Protein AF-A0AAV2MZC3-F1 (afdb_monomer_lite)

pLDDT: mean 89.96, std 11.77, range [58.53, 98.69]

Sequence (125 aa):
MEALVAAQRELHGRIARSYENLRKVGTAKMSVALVKSALVNLESKWLKFEEQHERLLLEFSEEVADDEYSTADFVSTVELAYLEHRAKLMELEQALTEATAGAEQRSMRVETTASRRVLPRIQLP

Secondary structure (DSSP, 8-state):
-HHHHHHHHHHHHHHTTHHHHHHTT-GGG--HHHHHHHHHHHHHHHHHHHHHHHHHHHHSHHHHHSSHHHHTTHHHHHHHHHHHHHHHHHHHHHHHHHHHHHHHHHHHHHHHHHTT-PPP-PPP-

Structure (mmCIF, N/CA/C/O backbone):
data_AF-A0AAV2MZC3-F1
#
_entry.id   AF-A0AAV2MZC3-F1
#
loop_
_atom_site.group_PDB
_atom_site.id
_atom_site.type_symbol
_atom_site.label_atom_id
_atom_site.label_alt_id
_atom_site.label_comp_id
_atom_site.label_asym_id
_atom_site.label_entity_id
_atom_site.label_seq_id
_atom_site.pdbx_PDB_ins_code
_atom_site.Cartn_x
_atom_site.Cartn_y
_atom_site.Cartn_z
_atom_site.occupancy
_atom_site.B_iso_or_equiv
_atom_site.auth_seq_id
_atom_site.auth_comp_id
_atom_site.auth_asym_id
_atom_site.auth_atom_id
_atom_site.pdbx_PDB_model_num
ATOM 1 N N . MET A 1 1 ? 18.817 -2.728 -14.752 1.00 88.94 1 MET A N 1
ATOM 2 C CA . MET A 1 1 ? 17.411 -2.405 -15.041 1.00 88.94 1 MET A CA 1
ATOM 3 C C . MET A 1 1 ? 16.424 -3.547 -14.741 1.00 88.94 1 MET A C 1
ATOM 5 O O . MET A 1 1 ? 15.673 -3.414 -13.784 1.00 88.94 1 MET A O 1
ATOM 9 N N . GLU A 1 2 ? 16.448 -4.682 -15.455 1.00 92.12 2 GLU A N 1
ATOM 10 C CA . GLU A 1 2 ? 15.438 -5.772 -15.360 1.00 92.12 2 GLU A CA 1
ATOM 11 C C . GLU A 1 2 ? 15.025 -6.199 -13.942 1.00 92.12 2 GLU A C 1
ATOM 13 O O . GLU A 1 2 ? 13.843 -6.312 -13.620 1.00 92.12 2 GLU A O 1
ATOM 18 N N . ALA A 1 3 ? 15.999 -6.404 -13.050 1.00 94.50 3 ALA A N 1
ATOM 19 C CA . ALA A 1 3 ? 15.721 -6.808 -11.673 1.00 94.50 3 ALA A CA 1
ATOM 20 C C . ALA A 1 3 ? 14.929 -5.747 -10.882 1.00 94.50 3 ALA A C 1
ATOM 22 O O . ALA A 1 3 ? 14.120 -6.102 -10.023 1.00 94.50 3 ALA A O 1
ATOM 23 N N . LEU A 1 4 ? 15.139 -4.456 -11.169 1.00 94.81 4 LEU A N 1
ATOM 24 C CA . LEU A 1 4 ? 14.367 -3.366 -10.568 1.00 94.81 4 LEU A CA 1
ATOM 25 C C . LEU A 1 4 ? 12.944 -3.345 -11.128 1.00 94.81 4 LEU A C 1
ATOM 27 O O . LEU A 1 4 ? 12.004 -3.282 -10.345 1.00 94.81 4 LEU A O 1
ATOM 31 N N . VAL A 1 5 ? 12.764 -3.502 -12.442 1.00 94.56 5 VAL A N 1
ATOM 32 C CA . VAL A 1 5 ? 11.427 -3.579 -13.061 1.00 94.56 5 VAL A CA 1
ATOM 33 C C . VAL A 1 5 ? 10.640 -4.787 -12.528 1.00 94.56 5 VAL A C 1
ATOM 35 O O . VAL A 1 5 ? 9.465 -4.673 -12.178 1.00 94.56 5 VAL A O 1
ATOM 38 N N . ALA A 1 6 ? 11.282 -5.946 -12.368 1.00 95.62 6 ALA A N 1
ATOM 39 C CA . ALA A 1 6 ? 10.659 -7.108 -11.735 1.00 95.62 6 ALA A CA 1
ATOM 40 C C . ALA A 1 6 ? 10.256 -6.830 -10.273 1.00 95.62 6 ALA A C 1
ATOM 42 O O . ALA A 1 6 ? 9.161 -7.206 -9.847 1.00 95.62 6 ALA A O 1
ATOM 43 N N . ALA A 1 7 ? 11.102 -6.128 -9.509 1.00 97.06 7 ALA A N 1
ATOM 44 C CA . ALA A 1 7 ? 10.781 -5.721 -8.142 1.00 97.06 7 ALA A CA 1
ATOM 45 C C . ALA A 1 7 ? 9.589 -4.748 -8.085 1.00 97.06 7 ALA A C 1
ATOM 47 O O . ALA A 1 7 ? 8.752 -4.865 -7.188 1.00 97.06 7 ALA A O 1
ATOM 48 N N . GLN A 1 8 ? 9.470 -3.847 -9.061 1.00 97.44 8 GLN A N 1
ATOM 49 C CA . GLN A 1 8 ? 8.337 -2.932 -9.204 1.00 97.44 8 GLN A CA 1
ATOM 50 C C . GLN A 1 8 ? 7.027 -3.687 -9.474 1.00 97.44 8 GLN A C 1
ATOM 52 O O . GLN A 1 8 ? 6.021 -3.436 -8.807 1.00 97.44 8 GLN A O 1
ATOM 57 N N . ARG A 1 9 ? 7.044 -4.675 -10.382 1.00 96.81 9 ARG A N 1
ATOM 58 C CA . ARG A 1 9 ? 5.890 -5.554 -10.665 1.00 96.81 9 ARG A CA 1
ATOM 59 C C . ARG A 1 9 ? 5.445 -6.340 -9.426 1.00 96.81 9 ARG A C 1
ATOM 61 O O . ARG A 1 9 ? 4.249 -6.431 -9.146 1.00 96.81 9 ARG A O 1
ATOM 68 N N . GLU A 1 10 ? 6.392 -6.841 -8.635 1.00 97.75 10 GLU A N 1
ATOM 69 C CA . GLU A 1 10 ? 6.086 -7.508 -7.363 1.00 97.75 10 GLU A CA 1
ATOM 70 C C . GLU A 1 10 ? 5.493 -6.535 -6.329 1.00 97.75 10 GLU A C 1
ATOM 72 O O . GLU A 1 10 ? 4.509 -6.861 -5.659 1.00 97.75 10 GLU A O 1
ATOM 77 N N . LEU A 1 11 ? 6.043 -5.321 -6.202 1.00 98.31 11 LEU A N 1
ATOM 78 C CA . LEU A 1 11 ? 5.497 -4.297 -5.305 1.00 98.31 11 LEU A CA 1
ATOM 79 C C . LEU A 1 11 ? 4.065 -3.923 -5.682 1.00 98.31 11 LEU A C 1
ATOM 81 O O . LEU A 1 11 ? 3.205 -3.921 -4.798 1.00 98.31 11 LEU A O 1
ATOM 85 N N . HIS A 1 12 ? 3.788 -3.720 -6.970 1.00 98.19 12 HIS A N 1
ATOM 86 C CA . HIS A 1 12 ? 2.435 -3.500 -7.470 1.00 98.19 12 HIS A CA 1
ATOM 87 C C . HIS A 1 12 ? 1.492 -4.630 -7.045 1.00 98.19 12 HIS A C 1
ATOM 89 O O . HIS A 1 12 ? 0.477 -4.378 -6.397 1.00 98.19 12 HIS A O 1
ATOM 95 N N . GLY A 1 13 ? 1.858 -5.890 -7.301 1.00 97.81 13 GLY A N 1
ATOM 96 C CA . GLY A 1 13 ? 1.035 -7.037 -6.915 1.00 97.81 13 GLY A CA 1
ATOM 97 C C . GLY A 1 13 ? 0.787 -7.132 -5.404 1.00 97.81 13 GLY A C 1
ATOM 98 O O . GLY A 1 13 ? -0.238 -7.663 -4.968 1.00 97.81 13 GLY A O 1
ATOM 99 N N . ARG A 1 14 ? 1.705 -6.638 -4.568 1.00 98.00 14 ARG A N 1
ATOM 100 C CA . ARG A 1 14 ? 1.520 -6.575 -3.109 1.00 98.00 14 ARG A CA 1
ATOM 101 C C . ARG A 1 14 ? 0.644 -5.397 -2.684 1.00 98.00 14 ARG A C 1
ATOM 103 O O . ARG A 1 14 ? -0.143 -5.560 -1.752 1.00 98.00 14 ARG A O 1
ATOM 110 N N . ILE A 1 15 ? 0.759 -4.246 -3.344 1.00 98.50 15 ILE A N 1
ATOM 111 C CA . ILE A 1 15 ? -0.107 -3.075 -3.145 1.00 98.50 15 ILE A CA 1
ATOM 112 C C . ILE A 1 15 ? -1.552 -3.444 -3.508 1.00 98.50 15 ILE A C 1
ATOM 114 O O . ILE A 1 15 ? -2.408 -3.420 -2.624 1.00 98.50 15 ILE A O 1
ATOM 118 N N . ALA A 1 16 ? -1.770 -3.953 -4.725 1.00 97.62 16 ALA A N 1
ATOM 119 C CA . ALA A 1 16 ? -3.066 -4.315 -5.315 1.00 97.62 16 ALA A CA 1
ATOM 120 C C . ALA A 1 16 ? -3.835 -5.450 -4.600 1.00 97.62 16 ALA A C 1
ATOM 122 O O . ALA A 1 16 ? -4.943 -5.816 -4.977 1.00 97.62 16 ALA A O 1
ATOM 123 N N . ARG A 1 17 ? -3.230 -6.081 -3.586 1.00 97.06 17 ARG A N 1
ATOM 124 C CA . ARG A 1 17 ? -3.863 -7.135 -2.772 1.00 97.06 17 ARG A CA 1
ATOM 125 C C . ARG A 1 17 ? -3.890 -6.792 -1.287 1.00 97.06 17 ARG A C 1
ATOM 127 O O . ARG A 1 17 ? -4.200 -7.658 -0.466 1.00 97.06 17 ARG A O 1
ATOM 134 N N . SER A 1 18 ? -3.499 -5.575 -0.901 1.00 96.50 18 SER A N 1
ATOM 135 C CA . SER A 1 18 ? -3.308 -5.219 0.511 1.00 96.50 18 SER A CA 1
ATOM 136 C C . SER A 1 18 ? -4.608 -5.323 1.311 1.00 96.50 18 SER A C 1
ATOM 138 O O . SER A 1 18 ? -4.615 -5.901 2.400 1.00 96.50 18 SER A O 1
ATOM 140 N N . TYR A 1 19 ? -5.721 -4.852 0.749 1.00 96.06 19 TYR A N 1
ATOM 141 C CA . TYR A 1 19 ? -7.026 -4.906 1.408 1.00 96.06 19 TYR A CA 1
ATOM 142 C C . TYR A 1 19 ? -7.573 -6.341 1.500 1.00 96.06 19 TYR A C 1
ATOM 144 O O . TYR A 1 19 ? -8.006 -6.802 2.555 1.00 96.06 19 TYR A O 1
ATOM 152 N N . GLU A 1 20 ? -7.491 -7.097 0.413 1.00 95.69 20 GLU A N 1
ATOM 153 C CA . GLU A 1 20 ? -7.979 -8.468 0.286 1.00 95.69 20 GLU A CA 1
ATOM 154 C C . GLU A 1 20 ? -7.197 -9.401 1.211 1.00 95.69 20 GLU A C 1
ATOM 156 O O . GLU A 1 20 ? -7.777 -10.286 1.838 1.00 95.69 20 GLU A O 1
ATOM 161 N N . ASN A 1 21 ? -5.888 -9.179 1.355 1.00 94.62 21 ASN A N 1
ATOM 162 C CA . ASN A 1 21 ? -5.064 -9.906 2.312 1.00 94.62 21 ASN A CA 1
ATOM 163 C C . ASN A 1 21 ? -5.469 -9.614 3.758 1.00 94.62 21 ASN A C 1
ATOM 165 O O . ASN A 1 21 ? -5.559 -10.554 4.547 1.00 94.62 21 ASN A O 1
ATOM 169 N N . LEU A 1 22 ? -5.770 -8.358 4.100 1.00 96.19 22 LEU A N 1
ATOM 170 C CA . LEU A 1 22 ? -6.277 -8.014 5.428 1.00 96.19 22 LEU A CA 1
ATOM 171 C C . LEU A 1 22 ? -7.616 -8.712 5.714 1.00 96.19 22 LEU A C 1
ATOM 173 O O . LEU A 1 22 ? -7.813 -9.267 6.795 1.00 96.19 22 LEU A O 1
ATOM 177 N N . ARG A 1 23 ? -8.525 -8.760 4.733 1.00 95.19 23 ARG A N 1
ATOM 178 C CA . ARG A 1 23 ? -9.838 -9.414 4.885 1.00 95.19 23 ARG A CA 1
ATOM 179 C C . ARG A 1 23 ? -9.753 -10.900 5.226 1.00 95.19 23 ARG A C 1
ATOM 181 O O . ARG A 1 23 ? -10.675 -11.415 5.857 1.00 95.19 23 ARG A O 1
ATOM 188 N N . LYS A 1 24 ? -8.655 -11.583 4.882 1.00 96.06 24 LYS A N 1
ATOM 189 C CA . LYS A 1 24 ? -8.433 -12.997 5.240 1.00 96.06 24 LYS A CA 1
ATOM 190 C C . LYS A 1 24 ? -8.378 -13.234 6.751 1.00 96.06 24 LYS A C 1
ATOM 192 O O . LYS A 1 24 ? -8.610 -14.356 7.185 1.00 96.06 24 LYS A O 1
ATOM 197 N N . VAL A 1 25 ? -8.113 -12.200 7.555 1.00 93.56 25 VAL A N 1
ATOM 198 C CA . VAL A 1 25 ? -8.137 -12.293 9.026 1.00 93.56 25 VAL A CA 1
ATOM 199 C C . VAL A 1 25 ? -9.555 -12.553 9.563 1.00 93.56 25 VAL A C 1
ATOM 201 O O . VAL A 1 25 ? -9.711 -13.151 10.629 1.00 93.56 25 VAL A O 1
ATOM 204 N N . GLY A 1 26 ? -10.586 -12.189 8.791 1.00 92.88 26 GLY A N 1
ATOM 205 C CA . GLY A 1 26 ? -11.991 -12.393 9.129 1.00 92.88 26 GLY A CA 1
ATOM 206 C C . GLY A 1 26 ? -12.557 -11.309 10.050 1.00 92.88 26 GLY A C 1
ATOM 207 O O . GLY A 1 26 ? -11.837 -10.653 10.801 1.00 92.88 26 GLY A O 1
ATOM 208 N N . THR A 1 27 ? -13.878 -11.128 10.006 1.00 89.88 27 THR A N 1
ATOM 209 C CA . THR A 1 27 ? -14.585 -10.060 10.738 1.00 89.88 27 THR A CA 1
ATOM 210 C C . THR A 1 27 ? -14.442 -10.181 12.253 1.00 89.88 27 THR A C 1
ATOM 212 O O . THR A 1 27 ? -14.285 -9.170 12.925 1.00 89.88 27 THR A O 1
ATOM 215 N N . ALA A 1 28 ? -14.412 -11.404 12.790 1.00 90.06 28 ALA A N 1
ATOM 216 C CA . ALA A 1 28 ? -14.297 -11.654 14.229 1.00 90.06 28 ALA A CA 1
ATOM 217 C C . ALA A 1 28 ? -12.966 -11.182 14.845 1.00 90.06 28 ALA A C 1
ATOM 219 O O . ALA A 1 28 ? -12.903 -10.930 16.043 1.00 90.06 28 ALA A O 1
ATOM 220 N N . LYS A 1 29 ? -11.898 -11.090 14.042 1.00 93.19 29 LYS A N 1
ATOM 221 C CA . LYS A 1 29 ? -10.557 -10.665 14.482 1.00 93.19 29 LYS A CA 1
ATOM 222 C C . LYS A 1 29 ? -10.174 -9.279 13.958 1.00 93.19 29 LYS A C 1
ATOM 224 O O . LYS A 1 29 ? -9.083 -8.796 14.255 1.00 93.19 29 LYS A O 1
ATOM 229 N N . MET A 1 30 ? -11.038 -8.657 13.157 1.00 96.12 30 MET A N 1
ATOM 230 C CA . MET A 1 30 ? -10.790 -7.339 12.591 1.00 96.12 30 MET A CA 1
ATOM 231 C C . MET A 1 30 ? -10.836 -6.282 13.700 1.00 96.12 30 MET A C 1
ATOM 233 O O . MET A 1 30 ? -11.774 -6.250 14.493 1.00 96.12 30 MET A O 1
ATOM 237 N N . SER A 1 31 ? -9.831 -5.411 13.755 1.00 96.44 31 SER A N 1
ATOM 238 C CA . SER A 1 31 ? -9.739 -4.340 14.750 1.00 96.44 31 SER A CA 1
ATOM 239 C C . SER A 1 31 ? -9.129 -3.078 14.147 1.00 96.44 31 SER A C 1
ATOM 241 O O . SER A 1 31 ? -8.370 -3.154 13.180 1.00 96.44 31 SER A O 1
ATOM 243 N N . VAL A 1 32 ? -9.413 -1.919 14.752 1.00 97.31 32 VAL A N 1
ATOM 244 C CA . VAL A 1 32 ? -8.825 -0.625 14.354 1.00 97.31 32 VAL A CA 1
ATOM 245 C C . VAL A 1 32 ? -7.295 -0.703 14.325 1.00 97.31 32 VAL A C 1
ATOM 247 O O . VAL A 1 32 ? -6.668 -0.247 13.374 1.00 97.31 32 VAL A O 1
ATOM 250 N N . ALA A 1 33 ? -6.681 -1.340 15.328 1.00 97.31 33 ALA A N 1
ATOM 251 C CA . ALA A 1 33 ? -5.229 -1.507 15.390 1.00 97.31 33 ALA A CA 1
ATOM 252 C C . ALA A 1 33 ? -4.682 -2.301 14.194 1.00 97.31 33 ALA A C 1
ATOM 254 O O . ALA A 1 33 ? -3.679 -1.907 13.603 1.00 97.31 33 ALA A O 1
ATOM 255 N N . LEU A 1 34 ? -5.364 -3.379 13.798 1.00 97.56 34 LEU A N 1
ATOM 256 C CA . LEU A 1 34 ? -4.955 -4.192 12.657 1.00 97.56 34 LEU A CA 1
ATOM 257 C C . LEU A 1 34 ? -5.064 -3.418 11.333 1.00 97.56 34 LEU A C 1
ATOM 259 O O . LEU A 1 34 ? -4.168 -3.514 10.494 1.00 97.56 34 LEU A O 1
ATOM 263 N N . VAL A 1 35 ? -6.124 -2.620 11.161 1.00 98.12 35 VAL A N 1
ATOM 264 C CA . VAL A 1 35 ? -6.295 -1.752 9.984 1.00 98.12 35 VAL A CA 1
ATOM 265 C C . VAL A 1 35 ? -5.195 -0.688 9.926 1.00 98.12 35 VAL A C 1
ATOM 267 O O . VAL A 1 35 ? -4.572 -0.517 8.880 1.00 98.12 35 VAL A O 1
ATOM 270 N N . LYS A 1 36 ? -4.869 -0.048 11.057 1.00 98.19 36 LYS A N 1
ATOM 271 C CA . LYS A 1 36 ? -3.746 0.900 11.153 1.00 98.19 36 LYS A CA 1
ATOM 272 C C . LYS A 1 36 ? -2.411 0.255 10.786 1.00 98.19 36 LYS A C 1
ATOM 274 O O . LYS A 1 36 ? -1.637 0.830 10.027 1.00 98.19 36 LYS A O 1
ATOM 279 N N . SER A 1 37 ? -2.145 -0.961 11.264 1.00 98.31 37 SER A N 1
ATOM 280 C CA . SER A 1 37 ? -0.942 -1.703 10.868 1.00 98.31 37 SER A CA 1
ATOM 281 C C . SER A 1 37 ? -0.915 -2.011 9.368 1.00 98.31 37 SER A C 1
ATOM 283 O O . SER A 1 37 ? 0.147 -1.941 8.750 1.00 98.31 37 SER A O 1
ATOM 285 N N . ALA A 1 38 ? -2.066 -2.321 8.763 1.00 98.12 38 ALA A N 1
ATOM 286 C CA . ALA A 1 38 ? -2.167 -2.536 7.323 1.00 98.12 38 ALA A CA 1
ATOM 287 C C . ALA A 1 38 ? -1.906 -1.250 6.519 1.00 98.12 38 ALA A C 1
ATOM 289 O O . ALA A 1 38 ? -1.207 -1.322 5.511 1.00 98.12 38 ALA A O 1
ATOM 290 N N . LEU A 1 39 ? -2.392 -0.090 6.983 1.00 98.56 39 LEU A N 1
ATOM 291 C CA . LEU A 1 39 ? -2.107 1.222 6.386 1.00 98.56 39 LEU A CA 1
ATOM 292 C C . LEU A 1 39 ? -0.606 1.533 6.395 1.00 98.56 39 LEU A C 1
ATOM 294 O O . LEU A 1 39 ? -0.039 1.788 5.337 1.00 98.56 39 LEU A O 1
ATOM 298 N N . VAL A 1 40 ? 0.054 1.408 7.552 1.00 98.50 40 VAL A N 1
ATOM 299 C CA . VAL A 1 40 ? 1.511 1.619 7.673 1.00 98.50 40 VAL A CA 1
ATOM 300 C C . VAL A 1 40 ? 2.280 0.667 6.753 1.00 98.50 40 VAL A C 1
ATOM 302 O O . VAL A 1 40 ? 3.237 1.048 6.080 1.00 98.50 40 VAL A O 1
ATOM 305 N N . ASN A 1 41 ? 1.856 -0.597 6.682 1.00 98.38 41 ASN A N 1
ATOM 306 C CA . ASN A 1 41 ? 2.497 -1.566 5.805 1.00 98.38 41 ASN A CA 1
ATOM 307 C C . ASN A 1 41 ? 2.246 -1.281 4.315 1.00 98.38 41 ASN A C 1
ATOM 309 O O . ASN A 1 41 ? 3.084 -1.639 3.489 1.00 98.38 41 ASN A O 1
ATOM 313 N N . LEU A 1 42 ? 1.096 -0.717 3.943 1.00 98.62 42 LEU A N 1
ATOM 314 C CA . LEU A 1 42 ? 0.794 -0.290 2.576 1.00 98.62 42 LEU A CA 1
ATOM 315 C C . LEU A 1 42 ? 1.663 0.911 2.182 1.00 98.62 42 LEU A C 1
ATOM 317 O O . LEU A 1 42 ? 2.340 0.840 1.161 1.00 98.62 42 LEU A O 1
ATOM 321 N N . GLU A 1 43 ? 1.725 1.936 3.030 1.00 98.62 43 GLU A N 1
ATOM 322 C CA . GLU A 1 43 ? 2.573 3.121 2.845 1.00 98.62 43 GLU A CA 1
ATOM 323 C C . GLU A 1 43 ? 4.053 2.747 2.695 1.00 98.62 43 GLU A C 1
ATOM 325 O O . GLU A 1 43 ? 4.713 3.179 1.760 1.00 98.62 43 GLU A O 1
ATOM 330 N N . SER A 1 44 ? 4.565 1.830 3.521 1.00 98.62 44 SER A N 1
ATOM 331 C CA . SER A 1 44 ? 5.947 1.348 3.387 1.00 98.62 44 SER A CA 1
ATOM 332 C C . SER A 1 44 ? 6.238 0.673 2.035 1.00 98.62 44 SER A C 1
ATOM 334 O O . SER A 1 44 ? 7.362 0.763 1.540 1.00 98.62 44 SER A O 1
ATOM 336 N N . LYS A 1 45 ? 5.259 -0.007 1.418 1.00 98.50 45 LYS A N 1
ATOM 337 C CA . LYS A 1 45 ? 5.439 -0.574 0.067 1.00 98.50 45 LYS A CA 1
ATOM 338 C C . LYS A 1 45 ? 5.439 0.512 -0.999 1.00 98.50 45 LYS A C 1
ATOM 340 O O . LYS A 1 45 ? 6.207 0.387 -1.944 1.00 98.50 45 LYS A O 1
ATOM 345 N N . TRP A 1 46 ? 4.588 1.522 -0.835 1.00 98.56 46 TRP A N 1
ATOM 346 C CA . TRP A 1 46 ? 4.515 2.670 -1.730 1.00 98.56 46 TRP A CA 1
ATOM 347 C C . TRP A 1 46 ? 5.823 3.467 -1.720 1.00 98.56 46 TRP A C 1
ATOM 349 O O . TRP A 1 46 ? 6.442 3.610 -2.764 1.00 98.56 46 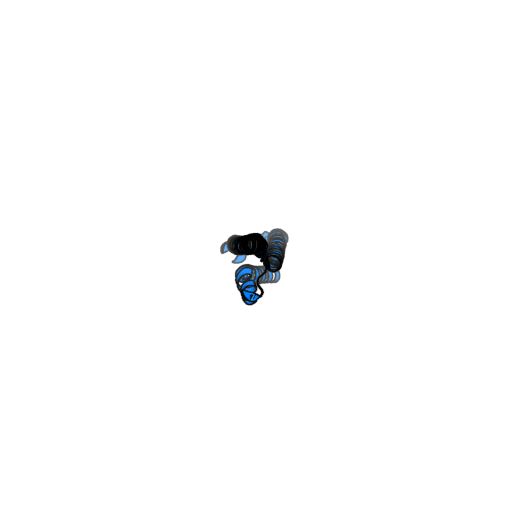TRP A O 1
ATOM 359 N N . LEU A 1 47 ? 6.337 3.823 -0.541 1.00 98.56 47 LEU A N 1
ATOM 360 C CA . LEU A 1 47 ? 7.617 4.533 -0.419 1.00 98.56 47 LEU A CA 1
ATOM 361 C C . LEU A 1 47 ? 8.776 3.762 -1.067 1.00 98.56 47 LEU A C 1
ATOM 363 O O . LEU A 1 47 ? 9.608 4.333 -1.762 1.00 98.56 47 LEU A O 1
ATOM 367 N N . LYS A 1 48 ? 8.815 2.435 -0.887 1.00 98.50 48 LYS A N 1
ATOM 368 C CA . LYS A 1 48 ? 9.821 1.589 -1.543 1.00 98.50 48 LYS A CA 1
ATOM 369 C C . LYS A 1 48 ? 9.649 1.546 -3.066 1.00 98.50 48 LYS A C 1
ATOM 371 O O . LYS A 1 48 ? 10.633 1.384 -3.785 1.00 98.50 48 LYS A O 1
ATOM 376 N N . PHE A 1 49 ? 8.411 1.608 -3.551 1.00 98.44 49 PHE A N 1
ATOM 377 C CA . PHE A 1 49 ? 8.124 1.670 -4.978 1.00 98.44 49 PHE A CA 1
ATOM 378 C C . PHE A 1 49 ? 8.651 2.981 -5.569 1.00 98.44 49 PHE A C 1
ATOM 380 O O . PHE A 1 49 ? 9.392 2.910 -6.546 1.00 98.44 49 PHE A O 1
ATOM 387 N N . GLU A 1 50 ? 8.356 4.120 -4.933 1.00 98.12 50 GLU A N 1
ATOM 388 C CA . GLU A 1 50 ? 8.844 5.450 -5.328 1.00 98.12 50 GLU A CA 1
ATOM 389 C C . GLU A 1 50 ? 10.376 5.513 -5.336 1.00 98.12 50 GLU A C 1
ATOM 391 O O . GLU A 1 50 ? 10.962 5.854 -6.357 1.00 98.12 50 GLU A O 1
ATOM 396 N N . GLU A 1 51 ? 11.040 5.068 -4.263 1.00 98.12 51 GLU A N 1
ATOM 397 C CA . GLU A 1 51 ? 12.511 5.039 -4.177 1.00 98.12 51 GLU A CA 1
ATOM 398 C C . GLU A 1 51 ? 13.142 4.243 -5.336 1.00 98.12 51 GLU A C 1
ATOM 400 O O . GLU A 1 51 ? 14.128 4.648 -5.955 1.00 98.12 51 GLU A O 1
ATOM 405 N N . GLN A 1 52 ? 12.573 3.080 -5.652 1.00 96.88 52 GLN A N 1
ATOM 406 C CA . GLN A 1 52 ? 13.052 2.249 -6.754 1.00 96.88 52 GLN A CA 1
ATOM 407 C C . GLN A 1 52 ? 12.729 2.845 -8.131 1.00 96.88 52 GLN A C 1
ATOM 409 O O . GLN A 1 52 ? 13.518 2.652 -9.058 1.00 96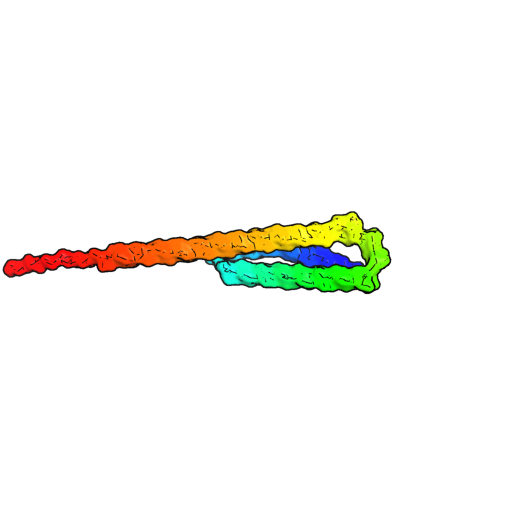.88 52 GLN A O 1
ATOM 414 N N . HIS A 1 53 ? 11.597 3.539 -8.269 1.00 96.12 53 HIS A N 1
ATOM 415 C CA . HIS A 1 53 ? 11.219 4.252 -9.486 1.00 96.12 53 HIS A CA 1
ATOM 416 C C . HIS A 1 53 ? 12.175 5.421 -9.758 1.00 96.12 53 HIS A C 1
ATOM 418 O O . HIS A 1 53 ? 12.736 5.513 -10.847 1.00 96.12 53 HIS A O 1
ATOM 424 N N . GLU A 1 54 ? 12.453 6.251 -8.752 1.00 96.31 54 GLU A N 1
ATOM 425 C CA . GLU A 1 54 ? 13.441 7.331 -8.845 1.00 96.31 54 GLU A CA 1
ATOM 426 C C . GLU A 1 54 ? 14.810 6.796 -9.266 1.00 96.31 54 GLU A C 1
ATOM 428 O O . GLU A 1 54 ? 15.468 7.347 -10.149 1.00 96.31 54 GLU A O 1
ATOM 433 N N . ARG A 1 55 ? 15.222 5.664 -8.687 1.00 96.06 55 ARG A N 1
ATOM 434 C CA . ARG A 1 55 ? 16.481 5.017 -9.046 1.00 96.06 55 ARG A CA 1
ATOM 435 C C . ARG A 1 55 ? 16.491 4.487 -10.484 1.00 96.06 55 ARG A C 1
ATOM 437 O O . ARG A 1 55 ? 17.522 4.586 -11.144 1.00 96.06 55 ARG A O 1
ATOM 444 N N . LEU A 1 56 ? 15.372 3.954 -10.984 1.00 95.06 56 LEU A N 1
ATOM 445 C CA . LEU A 1 56 ? 15.233 3.568 -12.395 1.00 95.06 56 LEU A CA 1
ATOM 446 C C . LEU A 1 56 ? 15.434 4.774 -13.317 1.00 95.06 56 LEU A C 1
ATOM 448 O O . LEU A 1 56 ? 16.196 4.678 -14.275 1.00 95.06 56 LEU A O 1
ATOM 452 N N . LEU A 1 57 ? 14.812 5.909 -12.994 1.00 93.81 57 LEU A N 1
ATOM 453 C CA . LEU A 1 57 ? 14.953 7.138 -13.774 1.00 93.81 57 LEU A CA 1
ATOM 454 C C . LEU A 1 57 ? 16.367 7.730 -13.699 1.00 93.81 57 LEU A C 1
ATOM 456 O O . LEU A 1 57 ? 16.830 8.309 -14.674 1.00 93.81 57 LEU A O 1
ATOM 460 N N . LEU A 1 58 ? 17.063 7.599 -12.568 1.00 96.00 58 LEU A N 1
ATOM 461 C CA . LEU A 1 58 ? 18.407 8.157 -12.403 1.00 96.00 58 LEU A CA 1
ATOM 462 C C . LEU A 1 58 ? 19.496 7.298 -13.064 1.00 96.00 58 LEU A C 1
ATOM 464 O O . LEU A 1 58 ? 20.414 7.837 -13.677 1.00 96.00 58 LEU A O 1
ATOM 468 N N . GLU A 1 59 ? 19.423 5.975 -12.903 1.00 95.31 59 GLU A N 1
ATOM 469 C CA . GLU A 1 59 ? 20.475 5.044 -13.338 1.00 95.31 59 GLU A CA 1
ATOM 470 C C . GLU A 1 59 ? 20.236 4.478 -14.749 1.00 95.31 59 GLU A C 1
ATOM 472 O O . GLU A 1 59 ? 21.197 4.068 -15.396 1.00 95.31 59 GLU A O 1
ATOM 477 N N . PHE A 1 60 ? 18.982 4.437 -15.225 1.00 93.81 60 PHE A N 1
ATOM 478 C CA . PHE A 1 60 ? 18.580 3.716 -16.445 1.00 93.81 60 PHE A CA 1
ATOM 479 C C . PHE A 1 60 ? 17.583 4.504 -17.320 1.00 93.81 60 PHE A C 1
ATOM 481 O O . PHE A 1 60 ? 16.747 3.900 -17.987 1.00 93.81 60 PHE A O 1
ATOM 488 N N . SER A 1 61 ? 17.638 5.842 -17.322 1.00 89.50 61 SER A N 1
ATOM 489 C CA . SER A 1 61 ? 16.666 6.703 -18.028 1.00 89.50 61 SER A CA 1
ATOM 490 C C . SER A 1 61 ? 16.472 6.365 -19.509 1.00 89.50 61 SER A C 1
ATOM 492 O O . SER A 1 61 ? 15.336 6.313 -19.970 1.00 89.50 61 SER A O 1
ATOM 494 N N . GLU A 1 62 ? 17.558 6.137 -20.253 1.00 90.88 62 GLU A N 1
ATOM 495 C CA . GLU A 1 62 ? 17.490 5.812 -21.685 1.00 90.88 62 GLU A CA 1
ATOM 496 C C . GLU A 1 62 ? 16.858 4.436 -21.918 1.00 90.88 62 GLU A C 1
ATOM 498 O O . GLU A 1 62 ? 15.993 4.292 -22.775 1.00 90.88 62 GLU A O 1
ATOM 503 N N . GLU A 1 63 ? 17.236 3.438 -21.116 1.00 90.12 63 GLU A N 1
ATOM 504 C CA . GLU A 1 63 ? 16.713 2.073 -21.236 1.00 90.12 63 GLU A CA 1
ATOM 505 C C . GLU A 1 63 ? 15.230 1.998 -20.835 1.00 90.12 63 GLU A C 1
ATOM 507 O O . GLU A 1 63 ? 14.455 1.273 -21.454 1.00 90.12 63 GLU A O 1
ATOM 512 N N . VAL A 1 64 ? 14.812 2.759 -19.815 1.00 90.00 64 VAL A N 1
ATOM 513 C CA . VAL A 1 64 ? 13.432 2.732 -19.310 1.00 90.00 64 VAL A CA 1
ATOM 514 C C . VAL A 1 64 ? 12.458 3.510 -20.186 1.00 90.00 64 VAL A C 1
ATOM 516 O O . VAL A 1 64 ? 11.266 3.226 -20.125 1.00 90.00 64 VAL A O 1
ATOM 519 N N . ALA A 1 65 ? 12.924 4.471 -20.989 1.00 87.56 65 ALA A N 1
ATOM 520 C CA . ALA A 1 65 ? 12.057 5.301 -21.828 1.00 87.56 65 ALA A CA 1
ATOM 521 C C . ALA A 1 65 ? 11.277 4.478 -22.867 1.00 87.56 65 ALA A C 1
ATOM 523 O O . ALA A 1 65 ? 10.094 4.740 -23.087 1.00 87.56 65 ALA A O 1
ATOM 524 N N . ASP A 1 66 ? 11.924 3.462 -23.443 1.00 86.56 66 ASP A N 1
ATOM 525 C CA . ASP A 1 66 ? 11.345 2.590 -24.471 1.00 86.56 66 ASP A CA 1
ATOM 526 C C . ASP A 1 66 ? 10.782 1.269 -23.904 1.00 86.56 66 ASP A C 1
ATOM 528 O O . ASP A 1 66 ? 10.197 0.475 -24.643 1.00 86.56 66 ASP A O 1
ATOM 532 N N . ASP A 1 67 ? 10.945 1.015 -22.601 1.00 89.50 67 ASP A N 1
ATOM 533 C CA . ASP A 1 67 ? 10.441 -0.194 -21.946 1.00 89.50 67 ASP A CA 1
ATOM 534 C C . ASP A 1 67 ? 8.940 -0.111 -21.635 1.00 89.50 67 ASP A C 1
ATOM 536 O O . ASP A 1 67 ? 8.385 0.958 -21.355 1.00 89.50 67 ASP A O 1
ATOM 540 N N . GLU A 1 68 ? 8.292 -1.281 -21.593 1.00 86.12 68 GLU A N 1
ATOM 541 C CA . GLU A 1 68 ? 6.874 -1.419 -21.249 1.00 86.12 68 GLU A CA 1
ATOM 542 C C . GLU A 1 68 ? 6.535 -0.734 -19.916 1.00 86.12 68 GLU A C 1
ATOM 544 O O . GLU A 1 68 ? 5.447 -0.180 -19.765 1.00 86.12 68 GLU A O 1
ATOM 549 N N . TYR A 1 69 ? 7.473 -0.716 -18.965 1.00 86.44 69 TYR A N 1
ATOM 550 C CA . TYR A 1 69 ? 7.335 -0.010 -17.698 1.00 86.44 69 TYR A CA 1
ATOM 551 C C . TYR A 1 69 ? 6.936 1.466 -17.868 1.00 86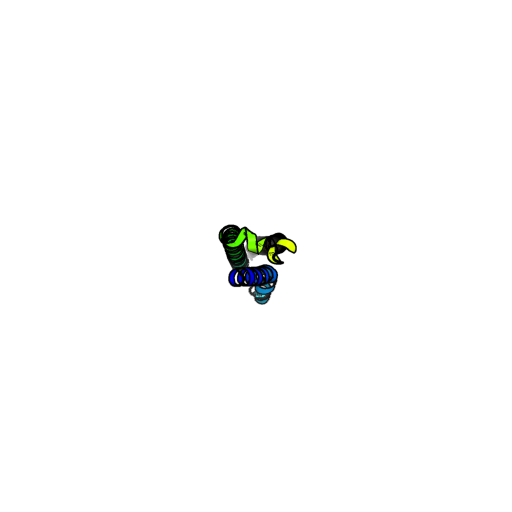.44 69 TYR A C 1
ATOM 553 O O . TYR A 1 69 ? 6.067 1.946 -17.139 1.00 86.44 69 TYR A O 1
ATOM 561 N N . SER A 1 70 ? 7.515 2.181 -18.835 1.00 83.12 70 SER A N 1
ATOM 562 C CA . SER A 1 70 ? 7.176 3.587 -19.089 1.00 83.12 70 SER A CA 1
ATOM 563 C C . SER A 1 70 ? 6.035 3.726 -20.091 1.00 83.12 70 SER A C 1
ATOM 565 O O . SER A 1 70 ? 5.129 4.533 -19.889 1.00 83.12 70 SER A O 1
ATOM 567 N N . THR A 1 71 ? 6.029 2.923 -21.159 1.00 85.19 71 THR A N 1
ATOM 568 C CA . THR A 1 71 ? 5.038 3.078 -22.236 1.00 85.19 71 THR A CA 1
ATOM 569 C C . THR A 1 71 ? 3.634 2.610 -21.849 1.00 85.19 71 THR A C 1
ATOM 571 O O . THR A 1 71 ? 2.659 3.053 -22.452 1.00 85.19 71 THR A O 1
ATOM 574 N N . ALA A 1 72 ? 3.510 1.707 -20.870 1.00 88.50 72 ALA A N 1
ATOM 575 C CA . ALA A 1 72 ? 2.227 1.170 -20.412 1.00 88.50 72 ALA A CA 1
ATOM 576 C C . ALA A 1 72 ? 1.599 1.961 -19.251 1.00 88.50 72 ALA A C 1
ATOM 578 O O . ALA A 1 72 ? 0.651 1.473 -18.639 1.00 88.50 72 ALA A O 1
ATOM 579 N N . ASP A 1 73 ? 2.127 3.146 -18.920 1.00 89.44 73 ASP A N 1
ATOM 580 C CA . ASP A 1 73 ? 1.639 3.973 -17.805 1.00 89.44 73 ASP A CA 1
ATOM 581 C C . ASP A 1 73 ? 1.605 3.195 -16.469 1.00 89.44 73 ASP A C 1
ATOM 583 O O . ASP A 1 73 ? 0.679 3.276 -15.651 1.00 89.44 73 ASP A O 1
ATOM 587 N N . PHE A 1 74 ? 2.628 2.354 -16.269 1.00 93.62 74 PHE A N 1
ATOM 588 C CA . PHE A 1 74 ? 2.663 1.408 -15.160 1.00 93.62 74 PHE A CA 1
ATOM 589 C C . PHE A 1 74 ? 2.678 2.133 -13.814 1.00 93.62 74 PHE A C 1
ATOM 591 O O . PHE A 1 74 ? 1.948 1.748 -12.905 1.00 93.62 74 PHE A O 1
ATOM 598 N N . VAL A 1 75 ? 3.460 3.209 -13.697 1.00 94.62 75 VAL A N 1
ATOM 599 C CA . VAL A 1 75 ? 3.582 4.009 -12.469 1.00 94.62 75 VAL A CA 1
ATOM 600 C C . VAL A 1 75 ? 2.222 4.544 -12.023 1.00 94.62 75 VAL A C 1
ATOM 602 O O . VAL A 1 75 ? 1.828 4.304 -10.882 1.00 94.62 75 VAL A O 1
ATOM 605 N N . SER A 1 76 ? 1.464 5.158 -12.935 1.00 95.94 76 SER A N 1
ATOM 606 C CA . SER A 1 76 ? 0.119 5.677 -12.659 1.00 95.94 76 SER A CA 1
ATOM 607 C C . SER A 1 76 ? -0.855 4.563 -12.263 1.00 95.94 76 SER A C 1
ATOM 609 O O . SER A 1 76 ? -1.678 4.732 -11.364 1.00 95.94 76 SER A O 1
ATOM 611 N N . THR A 1 77 ? -0.729 3.379 -12.875 1.00 96.94 77 THR A N 1
ATOM 612 C CA . THR A 1 77 ? -1.513 2.193 -12.487 1.00 96.94 77 THR A CA 1
ATOM 613 C C . THR A 1 77 ? -1.224 1.771 -11.041 1.00 96.94 77 THR A C 1
ATOM 615 O O . THR A 1 77 ? -2.153 1.474 -10.284 1.00 96.94 77 THR A O 1
ATOM 618 N N . VAL A 1 78 ? 0.048 1.758 -10.625 1.00 97.81 78 VAL A N 1
ATOM 619 C CA . VAL A 1 78 ? 0.419 1.419 -9.240 1.00 97.81 78 VAL A CA 1
ATOM 620 C C . VAL A 1 78 ? -0.040 2.497 -8.259 1.00 97.81 78 VAL A C 1
ATOM 622 O O . VAL A 1 78 ? -0.528 2.155 -7.179 1.00 97.81 78 VAL A O 1
ATOM 625 N N . GLU A 1 79 ? 0.074 3.775 -8.626 1.00 98.31 79 GLU A N 1
ATOM 626 C CA . GLU A 1 79 ? -0.399 4.901 -7.816 1.00 98.31 79 GLU A CA 1
ATOM 627 C C . GLU A 1 79 ? -1.905 4.803 -7.558 1.00 98.31 79 GLU A C 1
ATOM 629 O O . GLU A 1 79 ? -2.348 4.859 -6.407 1.00 98.31 79 GLU A O 1
ATOM 634 N N . LEU A 1 80 ? -2.695 4.562 -8.607 1.00 98.12 80 LEU A N 1
ATOM 635 C CA . LEU A 1 80 ? -4.137 4.387 -8.476 1.00 98.12 80 LEU A CA 1
ATOM 636 C C . LEU A 1 80 ? -4.470 3.216 -7.544 1.00 98.12 80 LEU A C 1
ATOM 638 O O . LEU A 1 80 ? -5.279 3.369 -6.627 1.00 98.12 80 LEU A O 1
ATOM 642 N N . ALA A 1 81 ? -3.797 2.072 -7.707 1.00 98.19 81 ALA A N 1
ATOM 643 C CA . ALA A 1 81 ? -3.981 0.928 -6.819 1.00 98.19 81 ALA A CA 1
ATOM 644 C C . ALA A 1 81 ? -3.648 1.281 -5.355 1.00 98.19 81 ALA A C 1
ATOM 646 O O . ALA A 1 81 ? -4.385 0.908 -4.437 1.00 98.19 81 ALA A O 1
ATOM 647 N N . TYR A 1 82 ? -2.563 2.022 -5.110 1.00 98.69 82 TYR A N 1
ATOM 648 C CA . TYR A 1 82 ? -2.212 2.488 -3.769 1.00 98.69 82 TYR A CA 1
ATOM 649 C C . TYR A 1 82 ? -3.318 3.362 -3.166 1.00 98.69 82 TYR A C 1
ATOM 651 O O . TYR A 1 82 ? -3.771 3.077 -2.052 1.00 98.69 82 TYR A O 1
ATOM 659 N N . LEU A 1 83 ? -3.793 4.369 -3.903 1.00 98.56 83 LEU A N 1
ATOM 660 C CA . LEU A 1 83 ? -4.845 5.280 -3.451 1.00 98.56 83 LEU A CA 1
ATOM 661 C C . LEU A 1 83 ? -6.153 4.540 -3.152 1.00 98.56 83 LEU A C 1
ATOM 663 O O . LEU A 1 83 ? -6.733 4.729 -2.080 1.00 98.56 83 LEU A O 1
ATOM 667 N N . GLU A 1 84 ? -6.581 3.643 -4.041 1.00 98.44 84 GLU A N 1
ATOM 668 C CA . GLU A 1 84 ? -7.795 2.843 -3.859 1.00 98.44 84 GLU A CA 1
ATOM 669 C C . GLU A 1 84 ? -7.726 1.961 -2.607 1.00 98.44 84 GLU A C 1
ATOM 671 O O . GLU A 1 84 ? -8.659 1.929 -1.798 1.00 98.44 84 GLU A O 1
ATOM 676 N N . HIS A 1 85 ? -6.623 1.231 -2.415 1.00 98.12 85 HIS A N 1
ATOM 677 C CA . HIS A 1 85 ? -6.474 0.371 -1.242 1.00 98.12 85 HIS A CA 1
ATOM 678 C C . HIS A 1 85 ? -6.323 1.173 0.047 1.00 98.12 85 HIS A C 1
ATOM 680 O O . HIS A 1 85 ? -6.846 0.756 1.084 1.00 98.12 85 HIS A O 1
ATOM 686 N N . ARG A 1 86 ? -5.653 2.327 -0.003 1.00 98.50 86 ARG A N 1
ATOM 687 C CA . ARG A 1 86 ? -5.529 3.224 1.144 1.00 98.50 86 ARG A CA 1
ATOM 688 C C . ARG A 1 86 ? -6.892 3.779 1.558 1.00 98.50 86 ARG A C 1
ATOM 690 O O . ARG A 1 86 ? -7.213 3.725 2.743 1.00 98.50 86 ARG A O 1
ATOM 697 N N . ALA A 1 87 ? -7.711 4.225 0.605 1.00 98.38 87 ALA A N 1
ATOM 698 C CA . ALA A 1 87 ? -9.072 4.696 0.861 1.00 98.38 87 ALA A CA 1
ATOM 699 C C . ALA A 1 87 ? -9.940 3.602 1.505 1.00 98.38 87 ALA A C 1
ATOM 701 O O . ALA A 1 87 ? -10.474 3.808 2.594 1.00 98.38 87 ALA A O 1
ATOM 702 N N . LYS A 1 88 ? -9.970 2.394 0.919 1.00 98.12 88 LYS A N 1
ATOM 703 C CA . LYS A 1 88 ? -10.704 1.235 1.472 1.00 98.12 88 LYS A CA 1
ATOM 704 C C . LYS A 1 88 ? -10.307 0.911 2.916 1.00 98.12 88 LYS A C 1
ATOM 706 O O . LYS A 1 88 ? -11.146 0.511 3.723 1.00 98.12 88 LYS A O 1
ATOM 711 N N . LEU A 1 89 ? -9.019 1.032 3.245 1.00 98.19 89 LEU A N 1
ATOM 712 C CA . LEU A 1 89 ? -8.525 0.799 4.602 1.00 98.19 89 LEU A CA 1
ATOM 713 C C . LEU A 1 89 ? -8.948 1.917 5.566 1.00 98.19 89 LEU A C 1
ATOM 715 O O . LEU A 1 89 ? -9.361 1.605 6.678 1.00 98.19 89 LEU A O 1
ATOM 719 N N . MET A 1 90 ? -8.906 3.185 5.152 1.00 98.31 90 MET A N 1
ATOM 720 C CA . MET A 1 90 ? -9.374 4.303 5.984 1.00 98.31 90 MET A CA 1
ATOM 721 C C . MET A 1 90 ? -10.880 4.241 6.253 1.00 98.31 90 MET A C 1
ATOM 723 O O . MET A 1 90 ? -11.310 4.431 7.388 1.00 98.31 90 MET A O 1
ATOM 727 N N . GLU A 1 91 ? -11.682 3.917 5.240 1.00 98.06 91 GLU A N 1
ATOM 728 C CA . GLU A 1 91 ? -13.127 3.718 5.397 1.00 98.06 91 GLU A CA 1
ATOM 729 C C . GLU A 1 91 ? -13.425 2.588 6.392 1.00 98.06 91 GLU A C 1
ATOM 731 O O . GLU A 1 91 ? -14.294 2.716 7.256 1.00 98.06 91 GLU A O 1
ATOM 736 N N . LEU A 1 92 ? -12.666 1.487 6.322 1.00 97.19 92 LEU A N 1
ATOM 737 C CA . LEU A 1 92 ? -12.795 0.381 7.267 1.00 97.19 92 LEU A CA 1
ATOM 738 C C . LEU A 1 92 ? -12.388 0.787 8.692 1.00 97.19 92 LEU A C 1
ATOM 740 O O . LEU A 1 92 ? -13.045 0.385 9.652 1.00 97.19 92 LEU A O 1
ATOM 744 N N . GLU A 1 93 ? -11.323 1.576 8.845 1.00 97.56 93 GLU A N 1
ATOM 745 C CA . GLU A 1 93 ? -10.901 2.120 10.140 1.00 97.56 93 GLU A CA 1
ATOM 746 C C . GLU A 1 93 ? -12.005 2.982 10.765 1.00 97.56 93 GLU A C 1
ATOM 748 O O . GLU A 1 93 ? -12.340 2.804 11.942 1.00 97.56 93 GLU A O 1
ATOM 753 N N . GLN A 1 94 ? -12.593 3.879 9.971 1.00 97.44 94 GLN A N 1
ATOM 754 C CA . GLN A 1 94 ? -13.673 4.756 10.404 1.00 97.44 94 GLN A CA 1
ATOM 755 C C . GLN A 1 94 ? -14.902 3.945 10.827 1.00 97.44 94 GLN A C 1
ATOM 757 O O . GLN A 1 94 ? -15.394 4.119 11.942 1.00 97.44 94 GLN A O 1
ATOM 762 N N . ALA A 1 95 ? -15.338 2.995 9.996 1.00 96.25 95 ALA A N 1
ATOM 763 C CA . ALA A 1 95 ? -16.494 2.151 10.290 1.00 96.25 95 ALA A CA 1
ATOM 764 C C . ALA A 1 95 ? -16.323 1.347 11.593 1.00 96.25 95 ALA A C 1
ATOM 766 O O . ALA A 1 95 ? -17.259 1.226 12.385 1.00 96.25 95 ALA A O 1
ATOM 767 N N . LEU A 1 96 ? -15.122 0.814 11.848 1.00 95.12 96 LEU A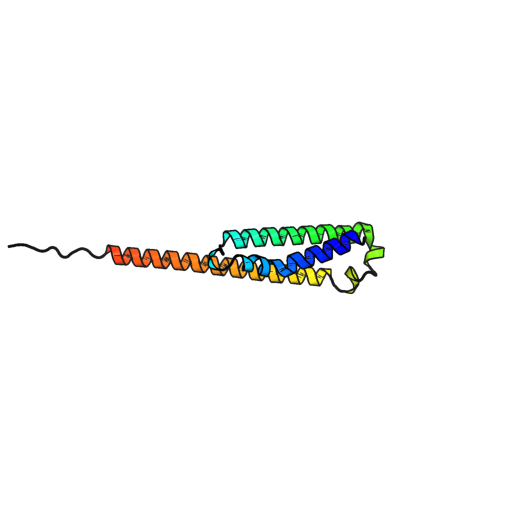 N 1
ATOM 768 C CA . LEU A 1 96 ? -14.825 0.101 13.094 1.00 95.12 96 LEU A CA 1
ATOM 769 C C . LEU A 1 96 ? -14.827 1.038 14.304 1.00 95.12 96 LEU A C 1
ATOM 771 O O . LEU A 1 96 ? -15.354 0.668 15.351 1.00 95.12 96 LEU A O 1
ATOM 775 N N . THR A 1 97 ? -14.273 2.241 14.152 1.00 94.56 97 THR A N 1
ATOM 776 C CA . THR A 1 97 ? -14.211 3.250 15.219 1.00 94.56 97 THR A CA 1
ATOM 777 C C . THR A 1 97 ? -15.614 3.708 15.629 1.00 94.56 97 THR A C 1
ATOM 779 O O . THR A 1 97 ? -15.940 3.739 16.820 1.00 94.56 97 THR A O 1
ATOM 782 N N . GLU A 1 98 ? -16.479 3.988 14.653 1.00 94.50 98 GLU A N 1
ATOM 783 C CA . GLU A 1 98 ? -17.879 4.361 14.883 1.00 94.50 98 GLU A CA 1
ATOM 784 C C . GLU A 1 98 ? -18.672 3.223 15.543 1.00 94.50 98 GLU A C 1
ATOM 786 O O . GLU A 1 98 ? -19.422 3.456 16.496 1.00 94.50 98 GLU A O 1
ATOM 791 N N . ALA A 1 99 ? -18.462 1.976 15.105 1.00 91.00 99 ALA A N 1
ATOM 792 C CA . ALA A 1 99 ? -19.103 0.808 15.703 1.00 91.00 99 ALA A CA 1
ATOM 793 C C . ALA A 1 99 ? -18.710 0.613 17.179 1.00 91.00 99 ALA A C 1
ATOM 795 O O . ALA A 1 99 ? -19.574 0.322 18.012 1.00 91.00 99 ALA A O 1
ATOM 796 N N . THR A 1 100 ? -17.431 0.808 17.524 1.00 88.06 100 THR A N 1
ATOM 797 C CA . THR A 1 100 ? -16.966 0.732 18.919 1.00 88.06 100 THR A CA 1
ATOM 798 C C . THR A 1 100 ? -17.547 1.848 19.786 1.00 88.06 100 THR A C 1
ATOM 800 O O . THR A 1 100 ? -18.065 1.562 20.865 1.00 88.06 100 THR A O 1
ATOM 803 N N . ALA A 1 101 ? -17.571 3.090 19.295 1.00 86.88 101 ALA A N 1
ATOM 804 C CA . ALA A 1 101 ? -18.125 4.222 20.039 1.00 86.88 101 ALA A CA 1
ATOM 805 C C . ALA A 1 101 ? -19.637 4.064 20.296 1.00 86.88 101 ALA A C 1
ATOM 807 O O . ALA A 1 101 ? -20.124 4.312 21.402 1.00 86.88 101 ALA A O 1
ATOM 808 N N . GLY A 1 102 ? -20.391 3.590 19.297 1.00 84.56 102 GLY A N 1
ATOM 809 C CA . GLY A 1 102 ? -21.824 3.325 19.447 1.00 84.56 102 GLY A CA 1
ATOM 810 C C . GLY A 1 102 ? -22.129 2.204 20.450 1.00 84.56 102 GLY A C 1
ATOM 811 O O . GLY A 1 102 ? -23.121 2.276 21.184 1.00 84.56 102 GLY A O 1
ATOM 812 N N . ALA A 1 103 ? -21.273 1.180 20.524 1.00 79.62 103 ALA A N 1
ATOM 813 C CA . ALA A 1 103 ? -21.404 0.102 21.502 1.00 79.62 103 ALA A CA 1
ATOM 814 C C . ALA A 1 103 ? -21.179 0.598 22.942 1.00 79.62 103 ALA A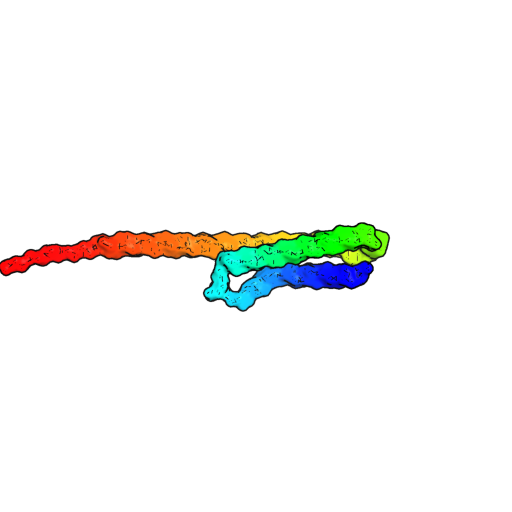 C 1
ATOM 816 O O . ALA A 1 103 ? -21.978 0.281 23.828 1.00 79.62 103 ALA A O 1
ATOM 817 N N . GLU A 1 104 ? -20.156 1.427 23.167 1.00 78.56 104 GLU A N 1
ATOM 818 C CA . GLU A 1 104 ? -19.865 2.035 24.473 1.00 78.56 104 GLU A CA 1
ATOM 819 C C . GLU A 1 104 ? -21.020 2.924 24.953 1.00 78.56 104 GLU A C 1
ATOM 821 O O . GLU A 1 104 ? -21.521 2.754 26.068 1.00 78.56 104 GLU A O 1
ATOM 826 N N . GLN A 1 105 ? -21.537 3.798 24.082 1.00 73.50 105 GLN A N 1
ATOM 827 C CA . GLN A 1 105 ? -22.684 4.659 24.397 1.00 73.50 105 GLN A CA 1
ATOM 828 C C . GLN A 1 105 ? -23.939 3.852 24.762 1.00 73.50 105 GLN A C 1
ATOM 830 O O . GLN A 1 105 ? -24.686 4.218 25.678 1.00 73.50 105 GLN A O 1
ATOM 835 N N . ARG A 1 106 ? -24.184 2.731 24.069 1.00 73.25 106 ARG A N 1
ATOM 836 C CA . ARG A 1 106 ? -25.312 1.842 24.373 1.00 73.25 106 ARG A CA 1
ATOM 837 C C . ARG A 1 106 ? -25.131 1.143 25.720 1.00 73.25 106 ARG A C 1
ATOM 839 O O . ARG A 1 106 ? -26.110 1.048 26.459 1.00 73.25 106 ARG A O 1
ATOM 846 N N . SER A 1 107 ? -23.916 0.704 26.056 1.00 72.50 107 SER A N 1
ATOM 847 C CA . SER A 1 107 ? -23.614 0.089 27.358 1.00 72.50 107 SER A CA 1
ATOM 848 C C . SER A 1 107 ? -23.857 1.071 28.507 1.00 72.50 107 SER A C 1
ATOM 850 O O . SER A 1 107 ? -24.625 0.772 29.421 1.00 72.50 107 SER A O 1
ATOM 852 N N . MET A 1 108 ? -23.333 2.298 28.397 1.00 67.56 108 MET A N 1
ATOM 853 C CA . MET A 1 108 ? -23.537 3.354 29.400 1.00 67.56 108 MET A CA 1
ATOM 854 C C . MET A 1 108 ? -25.025 3.696 29.601 1.00 67.56 108 MET A C 1
ATOM 856 O O . MET A 1 108 ? -25.492 3.918 30.723 1.00 67.56 108 MET A O 1
ATOM 860 N N . ARG A 1 109 ? -25.820 3.713 28.522 1.00 67.25 109 ARG A N 1
ATOM 861 C CA . ARG A 1 109 ? -27.272 3.942 28.610 1.00 67.25 109 ARG A CA 1
ATOM 862 C C . ARG A 1 109 ? -28.005 2.797 29.319 1.00 67.25 109 ARG A C 1
ATOM 864 O O . ARG A 1 109 ? -28.954 3.051 30.056 1.00 67.25 109 ARG A O 1
ATOM 871 N N . VAL A 1 110 ? -27.590 1.547 29.124 1.00 67.38 110 VAL A N 1
ATOM 872 C CA . VAL A 1 110 ? -28.198 0.399 29.818 1.00 67.38 110 VAL A CA 1
ATOM 873 C C . VAL A 1 110 ? -27.845 0.425 31.308 1.00 67.38 110 VAL A C 1
ATOM 875 O O . VAL A 1 110 ? -28.746 0.305 32.140 1.00 67.38 110 VAL A O 1
ATOM 878 N N . GLU A 1 111 ? -26.586 0.685 31.659 1.00 64.44 111 GLU A N 1
ATOM 879 C CA . GLU A 1 111 ? -26.128 0.782 33.054 1.00 64.44 111 GLU A CA 1
ATOM 880 C C . GLU A 1 111 ? -26.850 1.890 33.837 1.00 64.44 111 GLU A C 1
ATOM 882 O O . GLU A 1 111 ? -27.331 1.663 34.951 1.00 64.44 111 GLU A O 1
ATOM 887 N N . THR A 1 112 ? -27.030 3.069 33.233 1.00 61.47 112 THR A N 1
ATOM 888 C CA . THR A 1 112 ? -27.775 4.179 33.859 1.00 61.47 112 THR A CA 1
ATOM 889 C C . THR A 1 112 ? -29.259 3.860 34.075 1.00 61.47 112 THR A C 1
ATOM 891 O O . THR A 1 112 ? -29.834 4.278 35.081 1.00 61.47 112 THR A O 1
ATOM 894 N N . THR A 1 113 ? -29.892 3.083 33.186 1.00 60.19 113 THR A N 1
ATOM 895 C CA . THR A 1 113 ? -31.286 2.638 33.381 1.00 60.19 113 THR A CA 1
ATOM 896 C C . THR A 1 113 ? -31.428 1.520 34.416 1.00 60.19 113 THR A C 1
ATOM 898 O O . THR A 1 113 ? -32.421 1.490 35.145 1.00 60.19 113 THR A O 1
ATOM 901 N N . ALA A 1 114 ? -30.436 0.633 34.533 1.00 59.66 114 ALA A N 1
ATOM 902 C CA . ALA A 1 114 ? -30.440 -0.463 35.501 1.00 59.66 114 ALA A CA 1
ATOM 903 C C . ALA A 1 114 ? -30.242 0.033 36.944 1.00 59.66 114 ALA A C 1
ATOM 905 O O . ALA A 1 114 ? -30.882 -0.476 37.865 1.00 59.66 114 ALA A O 1
ATOM 906 N N . SER A 1 115 ? -29.440 1.085 37.135 1.00 58.75 115 SER A N 1
ATOM 907 C CA . SER A 1 115 ? -29.130 1.656 38.455 1.00 58.75 115 SER A CA 1
ATOM 908 C C . SER A 1 115 ? -30.315 2.383 39.127 1.00 58.75 115 SER A C 1
ATOM 910 O O . SER A 1 115 ? -30.253 2.741 40.301 1.00 58.75 115 SER A O 1
ATOM 912 N N . ARG A 1 116 ? -31.443 2.581 38.422 1.00 60.12 116 ARG A N 1
ATOM 913 C CA . ARG A 1 116 ? -32.631 3.288 38.948 1.00 60.12 116 ARG A CA 1
ATOM 914 C C . ARG A 1 116 ? -33.710 2.382 39.554 1.00 60.12 116 ARG A C 1
ATOM 916 O O . ARG A 1 116 ? -34.760 2.882 39.957 1.00 60.12 116 ARG A O 1
ATOM 923 N N . ARG A 1 117 ? -33.486 1.066 39.647 1.00 58.53 117 ARG A N 1
ATOM 924 C CA . ARG A 1 117 ? -34.394 0.148 40.360 1.00 58.53 117 ARG A CA 1
ATOM 925 C C . ARG A 1 117 ? -34.109 0.168 41.863 1.00 58.53 117 ARG A C 1
ATOM 927 O O . ARG A 1 117 ? -33.531 -0.762 42.413 1.00 58.53 117 ARG A O 1
ATOM 934 N N . VAL A 1 118 ? -34.537 1.235 42.535 1.00 64.25 118 VAL A N 1
ATOM 935 C CA . VAL A 1 118 ? -34.655 1.236 44.000 1.00 64.25 118 VAL A CA 1
ATOM 936 C C . VAL A 1 118 ? -35.868 0.379 44.368 1.00 64.25 118 VAL A C 1
ATOM 938 O O . VAL A 1 118 ? -36.978 0.640 43.906 1.00 64.25 118 VAL A O 1
ATOM 941 N N . LEU A 1 119 ? -35.646 -0.674 45.157 1.00 67.56 119 LEU A N 1
ATOM 942 C CA . LEU A 1 119 ? -36.702 -1.561 45.649 1.00 67.56 119 LEU A CA 1
ATOM 943 C C . LEU A 1 119 ? -37.707 -0.769 46.510 1.00 67.56 119 LEU A C 1
ATOM 945 O O . LEU A 1 119 ? -37.284 0.043 47.340 1.00 67.56 119 LEU A O 1
ATOM 949 N N . PRO A 1 120 ? -39.026 -0.990 46.355 1.00 67.88 120 PRO A N 1
ATOM 950 C CA . PRO A 1 120 ? -40.022 -0.339 47.196 1.00 67.88 120 PRO A CA 1
ATOM 951 C C . PRO A 1 120 ? -39.846 -0.784 48.655 1.00 67.88 120 PRO A C 1
ATOM 953 O O . PRO A 1 120 ? -39.746 -1.976 48.946 1.00 67.88 120 PRO A O 1
ATOM 956 N N . ARG A 1 121 ? -39.791 0.184 49.581 1.00 65.38 121 ARG A N 1
ATOM 957 C CA . ARG A 1 121 ? -39.707 -0.075 51.027 1.00 65.38 121 ARG A CA 1
ATOM 958 C C . ARG A 1 121 ? -41.005 -0.731 51.490 1.00 65.38 121 ARG A C 1
ATOM 960 O O . ARG A 1 121 ? -42.036 -0.071 51.575 1.00 65.38 121 ARG A O 1
ATOM 967 N N . ILE A 1 122 ? -40.933 -2.022 51.793 1.00 74.31 122 ILE A N 1
ATOM 968 C CA . ILE A 1 122 ? -42.01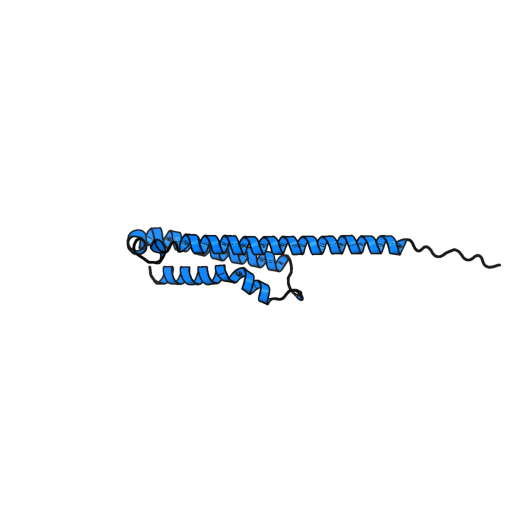1 -2.769 52.439 1.00 74.31 122 ILE A CA 1
ATOM 969 C C . ILE A 1 122 ? -42.053 -2.314 53.903 1.00 74.31 122 ILE A C 1
ATOM 971 O O . ILE A 1 122 ? -41.053 -2.439 54.609 1.00 74.31 122 ILE A O 1
ATOM 975 N N . GLN A 1 123 ? -43.176 -1.751 54.350 1.00 65.88 123 GLN A N 1
ATOM 976 C CA . GLN A 1 123 ? -43.443 -1.587 55.780 1.00 65.88 123 GLN A CA 1
ATOM 977 C C . GLN A 1 123 ? -44.141 -2.853 56.276 1.00 65.88 123 GLN A C 1
ATOM 979 O O . GLN A 1 123 ? -45.172 -3.239 55.725 1.00 65.88 123 GLN A O 1
ATOM 984 N N . LEU A 1 124 ? -43.541 -3.519 57.262 1.00 61.25 124 LEU A N 1
ATOM 985 C CA . LEU A 1 124 ? -44.139 -4.658 57.955 1.00 61.25 124 LEU A CA 1
ATOM 986 C C . LEU A 1 124 ? -44.896 -4.153 59.202 1.00 61.25 124 LEU A C 1
ATOM 988 O O . LEU A 1 124 ? -44.397 -3.219 59.835 1.00 61.25 124 LEU A O 1
ATOM 992 N N . PRO A 1 125 ? -46.081 -4.723 59.501 1.00 70.75 125 PRO A N 1
ATOM 993 C CA . PRO A 1 125 ? -46.951 -4.329 60.613 1.00 70.75 125 PRO A CA 1
ATOM 994 C C . PRO A 1 125 ? -46.432 -4.749 61.993 1.00 70.75 125 PRO A C 1
ATOM 996 O O . PRO A 1 125 ? -45.646 -5.722 62.069 1.00 70.75 125 PRO A O 1
#

Foldseek 3Di:
DVVLVVLLVVLLVCLLCLQVVLCVCDPVRDALVSLVVSLVVSVVSVVVNVVSVVVCCVPPVPVVCPDCCNVVCVVVVSVVSSVVSNVVSVVVSVVRVVVVVVVVVVVVVVVVVVVPPDDDDDDDD

Organism: NCBI:txid488582

Radius of gyration: 25.66 Å; chains: 1; bounding box: 67×21×85 Å